Protein AF-A0A2V9P8A3-F1 (afdb_monomer_lite)

Secondary structure (DSSP, 8-state):
--HHHHHHHHHHHHHHTT--HHHHHHHHT-S-TTTHHHHSTT--HHHHHHHHHHHHHHHHHHHHHHHHHHHHHTS--------

pLDDT: mean 74.58, std 15.0, range [43.0, 93.75]

Sequence (83 aa):
MGWHSFRHTVSAWSKEAGLELEDVKTLLRHEDIATTSKVYGDLGMKAKRRIQQRMVEFVRRQADEQASKQETACQEDPPDTIQ

Structure (mmCIF, N/CA/C/O backbone):
data_AF-A0A2V9P8A3-F1
#
_entry.id   AF-A0A2V9P8A3-F1
#
loop_
_atom_site.group_PDB
_atom_site.id
_atom_site.type_symbol
_atom_site.label_atom_id
_atom_site.label_alt_id
_atom_site.label_comp_id
_atom_site.label_asym_id
_atom_site.label_entity_id
_atom_site.label_seq_id
_atom_site.pdbx_PDB_ins_code
_atom_site.Cartn_x
_atom_site.Cartn_y
_atom_site.Cartn_z
_atom_site.occupancy
_atom_site.B_iso_or_equiv
_atom_site.auth_seq_id
_atom_site.auth_comp_id
_atom_site.auth_asym_id
_atom_site.auth_atom_id
_atom_site.pdbx_PDB_model_num
ATOM 1 N N . MET A 1 1 ? -17.221 10.209 -9.376 1.00 70.06 1 MET A N 1
ATOM 2 C CA . MET A 1 1 ? -15.916 9.656 -8.949 1.00 70.06 1 MET A CA 1
ATOM 3 C C . MET A 1 1 ? -15.302 8.907 -10.121 1.00 70.06 1 MET A C 1
ATOM 5 O O . MET A 1 1 ? -15.959 8.015 -10.638 1.00 70.06 1 MET A O 1
ATOM 9 N N . GLY A 1 2 ? -14.115 9.306 -10.588 1.00 88.38 2 GLY A N 1
ATOM 10 C CA . GLY A 1 2 ? -13.439 8.686 -11.741 1.00 88.38 2 GLY A CA 1
ATOM 11 C C . GLY A 1 2 ? -12.137 7.976 -11.359 1.00 88.38 2 GLY A C 1
ATOM 12 O O . GLY A 1 2 ? -11.709 8.036 -10.207 1.00 88.38 2 GLY A O 1
ATOM 13 N N . TRP A 1 3 ? -11.472 7.350 -12.335 1.00 84.12 3 TRP A N 1
ATOM 14 C CA . TRP A 1 3 ? -10.196 6.644 -12.130 1.00 84.12 3 TRP A CA 1
ATOM 15 C C . TRP A 1 3 ? -9.108 7.529 -11.503 1.00 84.12 3 TRP A C 1
ATOM 17 O O . TRP A 1 3 ? -8.352 7.084 -10.643 1.00 84.12 3 TRP A O 1
ATOM 27 N N . HIS A 1 4 ? -9.054 8.808 -11.884 1.00 81.69 4 HIS A N 1
ATOM 28 C CA . HIS A 1 4 ? -8.116 9.765 -11.295 1.00 81.69 4 HIS A CA 1
ATOM 29 C C . HIS A 1 4 ? -8.435 10.054 -9.825 1.00 81.69 4 HIS A C 1
ATOM 31 O O . HIS A 1 4 ? -7.531 10.015 -8.996 1.00 81.69 4 HIS A O 1
ATOM 37 N N . SER A 1 5 ? -9.713 10.245 -9.474 1.00 84.50 5 SER A N 1
ATOM 38 C CA . SER A 1 5 ? -10.141 10.397 -8.076 1.00 84.50 5 SER A CA 1
ATOM 39 C C . SER A 1 5 ? -9.768 9.165 -7.249 1.00 84.50 5 SER A C 1
ATOM 41 O O . SER A 1 5 ? -9.185 9.304 -6.181 1.00 84.50 5 SER A O 1
ATOM 43 N N . PHE A 1 6 ? -10.013 7.963 -7.781 1.00 85.56 6 PHE A N 1
ATOM 44 C CA . PHE A 1 6 ? -9.612 6.708 -7.143 1.00 85.56 6 PHE A CA 1
ATOM 45 C C . PHE A 1 6 ? -8.096 6.643 -6.905 1.00 85.56 6 PHE A C 1
ATOM 47 O O . PHE A 1 6 ? -7.656 6.374 -5.789 1.00 85.56 6 PHE A O 1
ATOM 54 N N . ARG A 1 7 ? -7.279 6.961 -7.918 1.00 83.75 7 ARG A N 1
ATOM 55 C CA . ARG A 1 7 ? -5.814 6.990 -7.786 1.00 83.75 7 ARG A CA 1
ATOM 56 C C . ARG A 1 7 ? -5.338 8.025 -6.761 1.00 83.75 7 ARG A C 1
ATOM 58 O O . ARG A 1 7 ? -4.379 7.745 -6.044 1.00 83.75 7 ARG A O 1
ATOM 65 N N . HIS A 1 8 ? -5.996 9.180 -6.651 1.00 86.25 8 HIS A N 1
ATOM 66 C CA . HIS A 1 8 ? -5.697 10.159 -5.600 1.00 86.25 8 HIS A CA 1
ATOM 67 C C . HIS A 1 8 ? -5.994 9.606 -4.205 1.00 86.25 8 HIS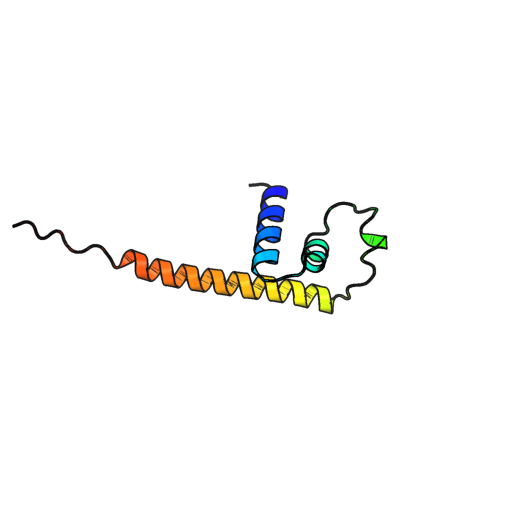 A C 1
ATOM 69 O O . HIS A 1 8 ? -5.139 9.716 -3.328 1.00 86.25 8 HIS A O 1
ATOM 75 N N . THR A 1 9 ? -7.143 8.952 -4.015 1.00 87.81 9 THR A N 1
ATOM 76 C CA . THR A 1 9 ? -7.498 8.323 -2.735 1.00 87.81 9 THR A CA 1
ATOM 77 C C . THR A 1 9 ? -6.504 7.227 -2.353 1.00 87.81 9 THR A C 1
ATOM 79 O O . THR A 1 9 ? -5.979 7.237 -1.244 1.00 87.81 9 THR A O 1
ATOM 82 N N . VAL A 1 10 ? -6.150 6.334 -3.283 1.00 86.69 10 VAL A N 1
ATOM 83 C CA . VAL A 1 10 ? -5.156 5.277 -3.022 1.00 86.69 10 VAL A CA 1
ATOM 84 C C . VAL A 1 10 ? -3.774 5.873 -2.726 1.00 86.69 10 VAL A C 1
ATOM 86 O O . VAL A 1 10 ? -3.063 5.376 -1.852 1.00 86.69 10 VAL A O 1
ATOM 89 N N . SER A 1 11 ? -3.388 6.965 -3.395 1.00 86.12 11 SER A N 1
ATOM 90 C CA . SER A 1 11 ? -2.134 7.665 -3.097 1.00 86.12 11 SER A CA 1
ATOM 91 C C . SER A 1 11 ? -2.112 8.286 -1.705 1.00 86.12 11 SER A C 1
ATOM 93 O O . SER A 1 11 ? -1.051 8.276 -1.084 1.00 86.12 11 SER A O 1
ATOM 95 N N . ALA A 1 12 ? -3.228 8.852 -1.245 1.00 88.50 12 ALA A N 1
ATOM 96 C CA . ALA A 1 12 ? -3.338 9.428 0.090 1.00 88.50 12 ALA A CA 1
ATOM 97 C C . ALA A 1 12 ? -3.213 8.333 1.158 1.00 88.50 12 ALA A C 1
ATOM 99 O O . ALA A 1 12 ? -2.299 8.388 1.977 1.00 88.50 12 ALA A O 1
ATOM 100 N N . TRP A 1 13 ? -4.005 7.261 1.047 1.00 90.44 13 TRP A N 1
ATOM 101 C CA . TRP A 1 13 ? -3.938 6.125 1.973 1.00 90.44 13 TRP A CA 1
ATOM 102 C C . TRP A 1 13 ? -2.575 5.451 2.012 1.00 90.44 13 TRP A C 1
ATOM 104 O O . TRP A 1 13 ? -2.123 5.037 3.071 1.00 90.44 13 TRP A O 1
ATOM 114 N N . SER A 1 14 ? -1.891 5.353 0.874 1.00 87.06 14 SER A N 1
ATOM 115 C CA . SER A 1 14 ? -0.550 4.768 0.846 1.00 87.06 14 SER A CA 1
ATOM 116 C C . SER A 1 14 ? 0.448 5.595 1.666 1.00 87.06 14 SER A C 1
ATOM 118 O O . SER A 1 14 ? 1.273 5.026 2.376 1.00 87.06 14 SER A O 1
ATOM 120 N N . LYS A 1 15 ? 0.352 6.931 1.613 1.00 85.81 15 LYS A N 1
ATOM 121 C CA . LYS A 1 15 ? 1.190 7.829 2.424 1.00 85.81 15 LYS A CA 1
ATOM 122 C C . LYS A 1 15 ? 0.837 7.737 3.908 1.00 85.81 15 LYS A C 1
ATOM 124 O O . LYS A 1 15 ? 1.734 7.660 4.738 1.00 85.81 15 LYS A O 1
ATOM 129 N N . GLU A 1 16 ? -0.452 7.698 4.235 1.00 87.38 16 GLU A N 1
ATOM 130 C CA . GLU A 1 16 ? -0.935 7.541 5.615 1.00 87.38 16 GLU A CA 1
ATOM 131 C C . GLU A 1 16 ? -0.556 6.178 6.217 1.00 87.38 16 GLU A C 1
ATOM 133 O O . GLU A 1 16 ? -0.237 6.085 7.400 1.00 87.38 16 GLU A O 1
ATOM 138 N N . ALA A 1 17 ? -0.488 5.130 5.390 1.00 86.50 17 ALA A N 1
ATOM 139 C CA . ALA A 1 17 ? 0.016 3.810 5.765 1.00 86.50 17 ALA A CA 1
ATOM 140 C C . ALA A 1 17 ? 1.541 3.772 6.003 1.00 86.50 17 ALA A C 1
ATOM 142 O O . ALA A 1 17 ? 2.083 2.706 6.307 1.00 86.50 17 ALA A O 1
ATOM 143 N N . GLY A 1 18 ? 2.241 4.902 5.847 1.00 86.12 18 GLY A N 1
ATOM 144 C CA . GLY A 1 18 ? 3.686 5.012 6.032 1.00 86.12 18 GLY A CA 1
ATOM 145 C C . GLY A 1 18 ? 4.498 4.374 4.905 1.00 86.12 18 GLY A C 1
ATOM 146 O O . GLY A 1 18 ? 5.608 3.904 5.147 1.00 86.12 18 GLY A O 1
ATOM 147 N N . LEU A 1 19 ? 3.943 4.290 3.690 1.00 87.19 19 LEU A N 1
ATOM 148 C CA . LEU A 1 19 ? 4.702 3.836 2.527 1.00 87.19 19 LEU A CA 1
ATOM 149 C C . LEU A 1 19 ? 5.585 4.961 1.987 1.00 87.19 19 LEU A C 1
ATOM 151 O O . LEU A 1 19 ? 5.156 6.110 1.859 1.00 87.19 19 LEU A O 1
ATOM 155 N N . GLU A 1 20 ? 6.805 4.595 1.608 1.00 86.31 20 GLU A N 1
ATOM 156 C CA . GLU A 1 20 ? 7.760 5.502 0.982 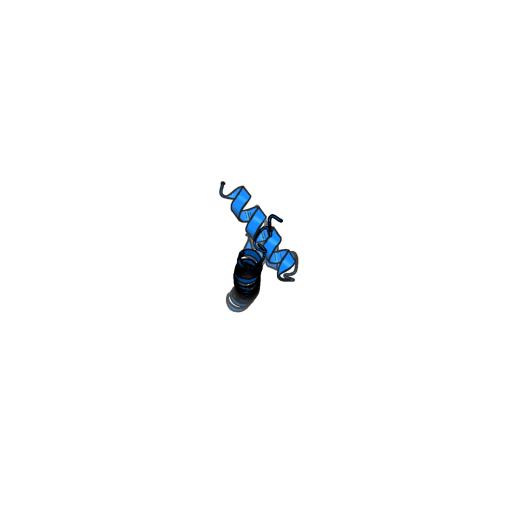1.00 86.31 20 GLU A CA 1
ATOM 157 C C . GLU A 1 20 ? 7.239 5.995 -0.372 1.00 86.31 20 GLU A C 1
ATOM 159 O O . GLU A 1 20 ? 6.525 5.285 -1.085 1.00 86.31 20 GLU A O 1
ATOM 164 N N . LEU A 1 21 ? 7.638 7.201 -0.783 1.00 81.19 21 LEU A N 1
ATOM 165 C CA . LEU A 1 21 ? 7.176 7.796 -2.043 1.00 81.19 21 LEU A CA 1
ATOM 166 C C . LEU A 1 21 ? 7.429 6.878 -3.255 1.00 81.19 21 LEU A C 1
ATOM 168 O O . LEU A 1 21 ? 6.602 6.801 -4.164 1.00 81.19 21 LEU A O 1
ATOM 172 N N . GLU A 1 22 ? 8.545 6.152 -3.247 1.00 76.88 22 GLU A N 1
ATOM 173 C CA . GLU A 1 22 ? 8.915 5.201 -4.299 1.00 76.88 22 GLU A CA 1
ATOM 174 C C . GLU A 1 22 ? 8.043 3.933 -4.292 1.00 76.88 22 GLU A C 1
ATOM 176 O O . GLU A 1 22 ? 7.689 3.420 -5.359 1.00 76.88 22 GLU A O 1
ATOM 181 N N . ASP A 1 23 ? 7.595 3.481 -3.118 1.00 81.75 23 ASP A N 1
ATOM 182 C CA . ASP A 1 23 ? 6.626 2.389 -2.982 1.00 81.75 23 ASP A CA 1
ATOM 183 C C . ASP A 1 23 ? 5.254 2.817 -3.521 1.00 81.75 23 ASP A C 1
ATOM 185 O O . ASP A 1 23 ? 4.606 2.063 -4.252 1.00 81.75 23 ASP A O 1
ATOM 189 N N . VAL A 1 24 ? 4.833 4.057 -3.238 1.00 82.06 24 VAL A N 1
ATOM 190 C CA . VAL A 1 24 ? 3.579 4.631 -3.758 1.00 82.06 24 VAL A CA 1
ATOM 191 C C . VAL A 1 24 ? 3.620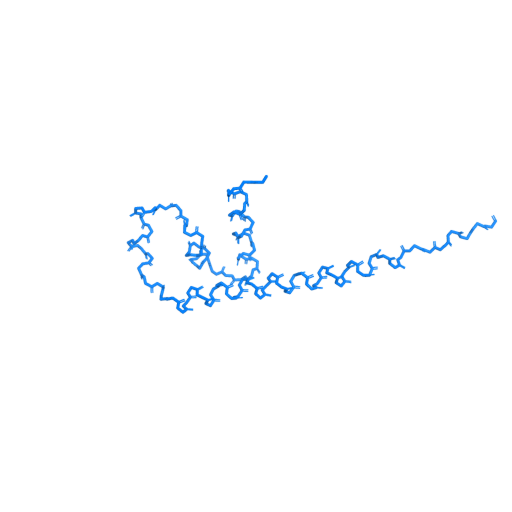 4.764 -5.283 1.00 82.06 24 VAL A C 1
ATOM 193 O O . VAL A 1 24 ? 2.660 4.396 -5.965 1.00 82.06 24 VAL A O 1
ATOM 196 N N . LYS A 1 25 ? 4.735 5.236 -5.854 1.00 78.06 25 LYS A N 1
ATOM 197 C CA . LYS A 1 25 ? 4.924 5.306 -7.314 1.00 78.06 25 LYS A CA 1
ATOM 198 C C . LYS A 1 25 ? 4.917 3.920 -7.957 1.00 78.06 25 LYS A C 1
ATOM 200 O O . LYS A 1 25 ? 4.277 3.739 -8.996 1.00 78.06 25 LYS A O 1
ATOM 205 N N . THR A 1 26 ? 5.565 2.945 -7.317 1.00 76.69 26 THR A N 1
ATOM 206 C CA . THR A 1 26 ? 5.575 1.540 -7.750 1.00 76.69 26 THR A CA 1
ATOM 207 C C . THR A 1 26 ? 4.167 0.949 -7.750 1.00 76.69 26 THR A C 1
ATOM 209 O O . THR A 1 26 ? 3.780 0.270 -8.704 1.00 76.69 26 THR A O 1
ATOM 212 N N . LEU A 1 27 ? 3.388 1.217 -6.699 1.00 77.31 27 LEU A N 1
ATOM 213 C CA . LEU A 1 27 ? 2.022 0.727 -6.550 1.00 77.31 27 LEU A CA 1
ATOM 214 C C . LEU A 1 27 ? 1.072 1.345 -7.584 1.00 77.31 27 LEU A C 1
ATOM 216 O O . LEU A 1 27 ? 0.264 0.635 -8.180 1.00 77.31 27 LEU A O 1
ATOM 220 N N . LEU A 1 28 ? 1.177 2.656 -7.810 1.00 78.81 28 LEU A N 1
ATOM 221 C CA . LEU A 1 28 ? 0.245 3.413 -8.649 1.00 78.81 28 LEU A CA 1
ATOM 222 C C . LEU A 1 28 ? 0.628 3.476 -10.129 1.00 78.81 28 LEU A C 1
ATOM 224 O O . LEU A 1 28 ? -0.138 4.047 -10.909 1.00 78.81 28 LEU A O 1
ATOM 228 N N . ARG A 1 29 ? 1.801 2.939 -10.503 1.00 70.50 29 ARG A N 1
ATOM 229 C CA . ARG A 1 29 ? 2.405 3.072 -11.841 1.00 70.50 29 ARG A CA 1
ATOM 230 C C . ARG A 1 29 ? 2.222 4.491 -12.381 1.00 70.50 29 ARG A C 1
ATOM 232 O O . ARG A 1 29 ? 1.518 4.706 -13.368 1.00 70.50 29 ARG A O 1
ATOM 239 N N . HIS A 1 30 ? 2.769 5.467 -11.657 1.00 64.31 30 HIS A N 1
ATOM 240 C CA . HIS A 1 30 ? 2.612 6.871 -12.022 1.00 64.31 30 HIS A CA 1
ATOM 241 C C . HIS A 1 30 ? 3.204 7.099 -13.422 1.00 64.31 30 HIS A C 1
ATOM 243 O O . HIS A 1 30 ? 4.406 6.949 -13.612 1.00 64.31 30 HIS A O 1
ATOM 249 N N . GLU A 1 31 ? 2.298 7.351 -14.370 1.00 52.88 31 GLU A N 1
ATOM 250 C CA . GLU A 1 31 ? 2.468 7.846 -15.741 1.00 52.88 31 GLU A CA 1
ATOM 251 C C . GLU A 1 31 ? 3.896 8.260 -16.097 1.00 52.88 31 GLU A C 1
ATOM 253 O O . GLU A 1 31 ? 4.318 9.394 -15.911 1.00 52.88 31 GLU A O 1
ATOM 258 N N . ASP A 1 32 ? 4.639 7.301 -16.620 1.00 47.09 32 ASP A N 1
ATOM 259 C CA . ASP A 1 32 ? 4.992 7.329 -18.027 1.00 47.09 32 ASP A CA 1
ATOM 260 C C . ASP A 1 32 ? 5.336 5.889 -18.408 1.00 47.09 32 ASP A C 1
ATOM 262 O O . ASP A 1 32 ? 6.367 5.352 -17.999 1.00 47.09 32 ASP A O 1
ATOM 266 N N . ILE A 1 33 ? 4.441 5.217 -19.137 1.00 47.31 33 ILE A N 1
ATOM 267 C CA . ILE A 1 33 ? 4.645 3.824 -19.569 1.00 47.31 33 ILE A CA 1
ATOM 268 C C . ILE A 1 33 ? 5.995 3.685 -20.307 1.00 47.31 33 ILE A C 1
ATOM 270 O O . ILE A 1 33 ? 6.611 2.620 -20.242 1.00 47.31 33 ILE A O 1
ATOM 274 N N . ALA A 1 34 ? 6.495 4.769 -20.920 1.00 47.41 34 ALA A N 1
ATOM 275 C CA . ALA A 1 34 ? 7.797 4.825 -21.572 1.00 47.41 34 ALA A CA 1
ATOM 276 C C . ALA A 1 34 ? 8.985 5.057 -20.607 1.00 47.41 34 ALA A C 1
ATOM 278 O O . ALA A 1 34 ? 10.085 4.579 -20.889 1.00 47.41 34 ALA A O 1
ATOM 279 N N . THR A 1 35 ? 8.792 5.709 -19.451 1.00 43.00 35 THR A N 1
ATOM 280 C CA . THR A 1 35 ? 9.898 6.118 -18.552 1.00 43.00 35 THR A CA 1
ATOM 281 C C . THR A 1 35 ? 9.992 5.288 -17.262 1.00 43.00 35 THR A C 1
ATOM 283 O O . THR A 1 35 ? 11.084 5.100 -16.719 1.00 43.00 35 THR A O 1
ATOM 286 N N . THR A 1 36 ? 8.901 4.682 -16.779 1.00 46.56 36 THR A N 1
ATOM 287 C CA . THR A 1 36 ? 8.926 3.920 -15.513 1.00 46.56 36 THR A CA 1
ATOM 288 C C . THR A 1 36 ? 9.625 2.560 -15.643 1.00 46.56 36 THR A C 1
ATOM 290 O O . THR A 1 36 ? 10.142 2.044 -14.655 1.00 46.56 36 THR A O 1
ATOM 293 N N . SER A 1 37 ? 9.711 1.976 -16.846 1.00 46.97 37 SER A N 1
ATOM 294 C CA . SER A 1 37 ? 10.376 0.674 -17.027 1.00 46.97 37 SER A CA 1
ATOM 295 C C . SER A 1 37 ? 11.901 0.743 -16.901 1.00 46.97 37 SER A C 1
ATOM 297 O O . SER A 1 37 ? 12.523 -0.279 -16.622 1.00 46.97 37 SER A O 1
ATOM 299 N N . LYS A 1 38 ? 12.512 1.917 -17.117 1.00 46.72 38 LYS A N 1
ATOM 300 C CA . LYS A 1 38 ? 13.976 2.071 -17.123 1.00 46.72 38 LYS A CA 1
ATOM 301 C C . LYS A 1 38 ? 14.548 2.401 -15.741 1.00 46.72 38 LYS A C 1
ATOM 303 O O . LYS A 1 38 ? 15.682 2.029 -15.465 1.00 46.72 38 LYS A O 1
ATOM 308 N N . VAL A 1 39 ? 13.771 3.070 -14.883 1.00 50.16 39 VAL A N 1
ATOM 309 C CA . VAL A 1 39 ? 14.221 3.523 -13.549 1.00 50.16 39 VAL A CA 1
ATOM 310 C C . VAL A 1 39 ? 13.725 2.612 -12.417 1.00 50.16 39 VAL A C 1
ATOM 312 O O . VAL A 1 39 ? 14.426 2.448 -11.428 1.00 50.16 39 VAL A O 1
ATOM 315 N N . TYR A 1 40 ? 12.580 1.935 -12.575 1.00 49.38 40 TYR A N 1
ATOM 316 C CA . TYR A 1 40 ? 12.011 1.039 -11.548 1.00 49.38 40 TYR A CA 1
ATOM 317 C C . TYR A 1 40 ? 12.238 -0.445 -11.852 1.00 49.38 40 TYR A C 1
ATOM 319 O O . TYR A 1 40 ? 11.420 -1.303 -11.500 1.00 49.38 40 TYR A O 1
ATOM 327 N N . GLY A 1 41 ? 13.333 -0.736 -12.556 1.00 50.38 41 GLY A N 1
ATOM 328 C CA . GLY A 1 41 ? 13.768 -2.090 -12.859 1.00 50.38 41 GLY A CA 1
ATOM 329 C C . GLY A 1 41 ? 13.902 -2.911 -11.578 1.00 50.38 41 GLY A C 1
ATOM 330 O O . GLY A 1 41 ? 14.831 -2.724 -10.806 1.00 50.38 41 GLY A O 1
ATOM 331 N N . ASP A 1 42 ? 12.958 -3.833 -11.406 1.00 59.56 42 ASP A N 1
ATOM 332 C CA . ASP A 1 42 ? 13.030 -5.006 -10.535 1.00 59.56 42 ASP A CA 1
ATOM 333 C C . ASP A 1 42 ? 12.732 -4.861 -9.029 1.00 59.56 42 ASP A C 1
ATOM 335 O O . ASP A 1 42 ? 13.357 -5.494 -8.181 1.00 59.56 42 ASP A O 1
ATOM 339 N N . LEU A 1 43 ? 11.649 -4.167 -8.657 1.00 62.41 43 LEU A N 1
ATOM 340 C CA . LEU A 1 43 ? 10.935 -4.619 -7.453 1.00 62.41 43 LEU A CA 1
ATOM 341 C C . LEU A 1 43 ? 10.266 -5.967 -7.761 1.00 62.41 43 LEU A C 1
ATOM 343 O O . LEU A 1 43 ? 9.217 -6.035 -8.421 1.00 62.41 43 LEU A O 1
ATOM 347 N N . GLY A 1 44 ? 10.894 -7.044 -7.282 1.00 69.81 44 GLY A N 1
ATOM 348 C CA . GLY A 1 44 ? 10.380 -8.405 -7.399 1.00 69.81 44 GLY A CA 1
ATOM 349 C C . GLY A 1 44 ? 8.953 -8.533 -6.850 1.00 69.81 44 GLY A C 1
ATOM 350 O O . GLY A 1 44 ? 8.524 -7.783 -5.968 1.00 69.81 44 GLY A O 1
ATOM 351 N N . MET A 1 45 ? 8.188 -9.512 -7.345 1.00 76.94 45 MET A N 1
ATOM 352 C CA . MET A 1 45 ? 6.760 -9.673 -7.004 1.00 76.94 45 MET A CA 1
ATOM 353 C C . MET A 1 45 ? 6.485 -9.775 -5.497 1.00 76.94 45 MET A C 1
ATOM 355 O O . MET A 1 45 ? 5.424 -9.363 -5.031 1.00 76.94 45 MET A O 1
ATOM 359 N N . LYS A 1 46 ? 7.450 -10.277 -4.717 1.00 76.19 46 LYS A N 1
ATOM 360 C CA . LYS A 1 46 ? 7.365 -10.327 -3.251 1.00 76.19 46 LYS A CA 1
ATOM 361 C C . LYS A 1 46 ? 7.362 -8.934 -2.614 1.00 76.19 46 LYS A C 1
ATOM 363 O O . LYS A 1 46 ? 6.588 -8.701 -1.691 1.00 76.19 46 LYS A O 1
ATOM 368 N N . ALA A 1 47 ? 8.184 -8.008 -3.107 1.00 78.62 47 ALA A N 1
ATOM 369 C CA . ALA A 1 47 ? 8.254 -6.648 -2.578 1.00 78.62 47 ALA A CA 1
ATOM 370 C C . ALA A 1 47 ? 6.957 -5.881 -2.864 1.00 78.62 47 ALA A C 1
ATOM 372 O O . ALA A 1 47 ? 6.353 -5.331 -1.947 1.00 78.62 47 ALA A O 1
ATOM 373 N N . LYS A 1 48 ? 6.456 -5.969 -4.103 1.00 79.62 48 LYS A N 1
ATOM 374 C CA . LYS A 1 48 ? 5.160 -5.392 -4.501 1.00 79.62 48 LYS A CA 1
ATOM 375 C C . LYS A 1 48 ? 4.014 -5.911 -3.636 1.00 79.62 48 LYS A C 1
ATOM 377 O O . LYS A 1 48 ? 3.202 -5.130 -3.149 1.00 79.62 48 LYS A O 1
ATOM 382 N N . ARG A 1 49 ? 3.990 -7.224 -3.389 1.00 84.50 49 ARG A N 1
ATOM 383 C CA . ARG A 1 49 ? 2.986 -7.848 -2.523 1.00 84.50 49 ARG A CA 1
ATOM 384 C C . ARG A 1 49 ? 3.069 -7.337 -1.086 1.00 84.50 49 ARG A C 1
ATOM 386 O O . ARG A 1 49 ? 2.034 -7.012 -0.523 1.00 84.50 49 ARG A O 1
ATOM 393 N N . ARG A 1 50 ? 4.272 -7.197 -0.517 1.00 84.94 50 ARG A N 1
ATOM 394 C CA . ARG A 1 50 ? 4.452 -6.627 0.832 1.00 84.94 50 ARG A CA 1
ATOM 395 C C . ARG A 1 50 ? 3.930 -5.195 0.936 1.00 84.94 50 ARG A C 1
ATOM 397 O O . ARG A 1 50 ? 3.283 -4.864 1.923 1.00 84.94 50 ARG A O 1
ATOM 404 N N . ILE A 1 51 ? 4.190 -4.364 -0.072 1.00 84.56 51 ILE A N 1
ATOM 405 C CA . ILE A 1 51 ? 3.694 -2.979 -0.125 1.00 84.56 51 ILE A CA 1
ATOM 406 C C . ILE A 1 51 ? 2.159 -2.969 -0.144 1.00 84.56 51 ILE A C 1
ATOM 408 O O . ILE A 1 51 ? 1.528 -2.275 0.650 1.00 84.56 51 ILE A O 1
ATOM 412 N N . GLN A 1 52 ? 1.552 -3.805 -0.991 1.00 86.69 52 GLN A N 1
ATOM 413 C CA . GLN A 1 52 ? 0.095 -3.957 -1.062 1.00 86.69 52 GLN A CA 1
ATOM 414 C C . GLN A 1 52 ? -0.504 -4.452 0.262 1.00 86.69 52 GLN A C 1
ATOM 416 O O . GLN A 1 52 ? -1.513 -3.917 0.710 1.00 86.69 52 GLN A O 1
ATOM 421 N N . GLN A 1 53 ? 0.124 -5.439 0.906 1.00 91.00 53 GLN A N 1
ATOM 422 C CA . GLN A 1 53 ? -0.325 -5.982 2.191 1.00 91.00 53 GLN A CA 1
ATOM 423 C C . GLN A 1 53 ? -0.333 -4.915 3.287 1.00 91.00 53 GLN A C 1
ATOM 425 O O . GLN A 1 53 ? -1.340 -4.774 3.971 1.00 91.00 53 GLN A O 1
ATOM 430 N N . ARG A 1 54 ? 0.728 -4.104 3.390 1.00 88.94 54 ARG A N 1
ATOM 431 C CA . ARG A 1 54 ? 0.795 -2.993 4.355 1.00 88.94 54 ARG A CA 1
ATOM 432 C C . ARG A 1 54 ? -0.331 -1.981 4.165 1.00 88.94 54 ARG A C 1
ATOM 434 O O . ARG A 1 54 ? -0.959 -1.570 5.137 1.00 88.94 54 ARG A O 1
ATOM 441 N N . MET A 1 55 ? -0.611 -1.604 2.917 1.00 88.62 55 MET A N 1
ATOM 442 C CA . MET A 1 55 ? -1.719 -0.695 2.616 1.00 88.62 55 MET A CA 1
ATOM 443 C C . MET A 1 55 ? -3.065 -1.306 3.029 1.00 88.62 55 MET A C 1
ATOM 445 O O . MET A 1 55 ? -3.883 -0.630 3.644 1.00 88.62 55 MET A O 1
ATOM 449 N N . VAL A 1 56 ? -3.292 -2.589 2.734 1.00 91.69 56 VAL A N 1
ATOM 450 C CA . VAL A 1 56 ? -4.533 -3.283 3.110 1.00 91.69 56 VAL A CA 1
ATOM 451 C C . VAL A 1 56 ? -4.681 -3.384 4.630 1.00 91.69 56 VAL A C 1
ATOM 453 O O . VAL A 1 56 ? -5.763 -3.127 5.147 1.00 91.69 56 VAL A O 1
ATOM 456 N N . GLU A 1 57 ? -3.616 -3.715 5.360 1.00 93.75 57 GLU A N 1
ATOM 457 C CA . GLU A 1 57 ? -3.621 -3.755 6.829 1.00 93.75 57 GLU A CA 1
ATOM 458 C C . GLU A 1 57 ? -3.974 -2.395 7.439 1.00 93.75 57 GLU A C 1
ATOM 460 O O . GLU A 1 57 ? -4.755 -2.328 8.385 1.00 93.75 57 GLU A O 1
ATOM 465 N N . PHE A 1 58 ? -3.440 -1.304 6.885 1.00 91.81 58 PHE A N 1
ATOM 466 C CA . PHE A 1 58 ? -3.799 0.050 7.302 1.00 91.81 58 PHE A CA 1
ATOM 467 C C . PHE A 1 58 ? -5.285 0.352 7.069 1.00 91.81 58 PHE A C 1
ATOM 469 O O . PHE A 1 58 ? -5.968 0.788 7.993 1.00 91.81 58 PHE A O 1
ATOM 476 N N . VAL A 1 59 ? -5.800 0.064 5.869 1.00 91.06 59 VAL A N 1
ATOM 477 C CA . VAL A 1 59 ? -7.211 0.312 5.527 1.00 91.06 59 VAL A CA 1
ATOM 478 C C . VAL A 1 59 ? -8.156 -0.486 6.429 1.00 91.06 59 VAL A C 1
ATOM 480 O O . VAL A 1 59 ? -9.177 0.044 6.856 1.00 91.06 59 VAL A O 1
ATOM 483 N N . ARG A 1 60 ? -7.813 -1.737 6.765 1.00 92.69 60 ARG A N 1
ATOM 484 C CA . ARG A 1 60 ? -8.615 -2.557 7.689 1.00 92.69 60 ARG A CA 1
ATOM 485 C C . ARG A 1 60 ? -8.660 -1.950 9.090 1.00 92.69 60 ARG A C 1
ATOM 487 O O . ARG A 1 60 ? -9.750 -1.773 9.613 1.00 92.69 60 ARG A O 1
ATOM 494 N N . ARG A 1 61 ? -7.512 -1.534 9.641 1.00 91.94 61 ARG A N 1
ATOM 495 C CA . ARG A 1 61 ? -7.461 -0.857 10.951 1.00 91.94 61 ARG A CA 1
ATOM 496 C C . ARG A 1 61 ? -8.301 0.416 10.977 1.00 91.94 61 ARG A C 1
ATOM 498 O O . ARG A 1 61 ? -9.064 0.616 11.911 1.00 91.94 61 ARG A O 1
ATOM 505 N N . GLN A 1 62 ? -8.202 1.243 9.936 1.00 89.56 62 GLN A N 1
ATOM 506 C CA . GLN A 1 62 ? -9.043 2.433 9.8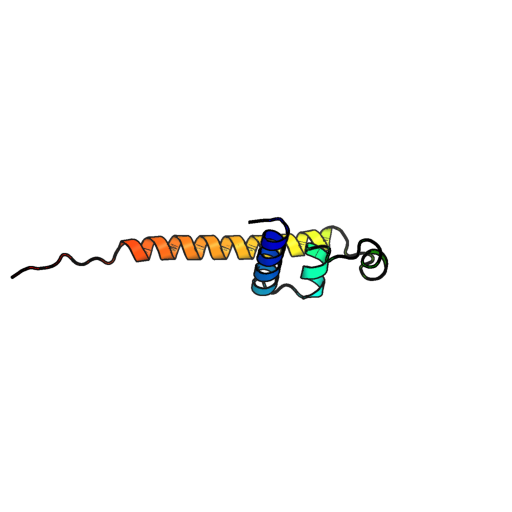15 1.00 89.56 62 GLN A CA 1
ATOM 507 C C . GLN A 1 62 ? -10.533 2.069 9.785 1.00 89.56 62 GLN A C 1
ATOM 509 O O . GLN A 1 62 ? -11.319 2.707 10.473 1.00 89.56 62 GLN A O 1
ATOM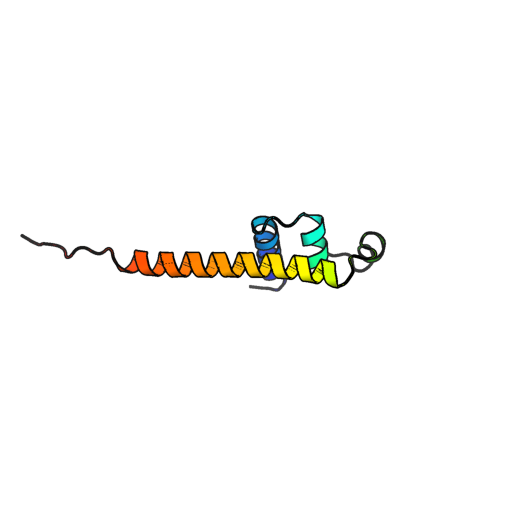 514 N N . ALA A 1 63 ? -10.937 1.035 9.044 1.00 88.56 63 ALA A N 1
ATOM 515 C CA . ALA A 1 63 ? -12.334 0.596 9.016 1.00 88.56 63 ALA A CA 1
ATOM 516 C C . ALA A 1 63 ? -12.835 0.130 10.397 1.00 88.56 63 ALA A C 1
ATOM 518 O O . ALA A 1 63 ? -13.930 0.517 10.802 1.00 88.56 63 ALA A O 1
ATOM 519 N N . ASP A 1 64 ? -12.022 -0.628 11.136 1.00 91.69 64 ASP A N 1
ATOM 520 C CA . ASP A 1 64 ? -12.352 -1.102 12.487 1.00 91.69 64 ASP A CA 1
ATOM 521 C C . ASP A 1 64 ? -12.472 0.071 13.491 1.00 91.69 64 ASP A C 1
ATOM 523 O O . ASP A 1 64 ? -13.403 0.140 14.300 1.00 91.69 64 ASP A O 1
ATOM 527 N N . GLU A 1 65 ? -11.570 1.056 13.404 1.00 89.25 65 GLU A N 1
ATOM 528 C CA . GLU A 1 65 ? -11.616 2.289 14.206 1.00 89.25 65 GLU A CA 1
ATOM 529 C C . GLU A 1 65 ? -12.869 3.131 13.904 1.00 89.25 65 GLU A C 1
ATOM 531 O O . GLU A 1 65 ? -13.468 3.708 14.811 1.00 89.25 65 GLU A O 1
ATOM 536 N N . GLN A 1 66 ? -13.295 3.208 12.641 1.00 83.56 66 GLN A N 1
ATOM 537 C CA . GLN A 1 66 ? -14.513 3.935 12.264 1.00 83.56 66 GLN A CA 1
ATOM 538 C C . GLN A 1 66 ? -15.780 3.207 12.729 1.00 83.56 66 GLN A C 1
ATOM 540 O O . GLN A 1 66 ? -16.717 3.861 13.184 1.00 83.56 66 GLN A O 1
ATOM 545 N N . ALA A 1 67 ? -15.796 1.871 12.667 1.00 83.38 67 ALA A N 1
ATOM 546 C CA . ALA A 1 67 ? -16.911 1.064 13.159 1.00 83.38 67 ALA A CA 1
ATOM 547 C C . ALA A 1 67 ? -17.126 1.259 14.670 1.00 83.38 67 ALA A C 1
ATOM 549 O O . ALA A 1 67 ? -18.237 1.557 15.101 1.00 83.38 67 ALA A O 1
ATOM 550 N N . SER A 1 68 ? -16.051 1.205 15.464 1.00 80.31 68 SER A N 1
ATOM 551 C CA . SER A 1 68 ? -16.136 1.442 16.915 1.00 80.31 68 SER A CA 1
ATOM 552 C C . SER A 1 68 ? -16.554 2.875 17.276 1.00 80.31 68 SER A C 1
ATOM 554 O O . SER A 1 68 ? -17.318 3.080 18.217 1.00 80.31 68 SER A O 1
ATOM 556 N N . LYS A 1 69 ? -16.122 3.888 16.509 1.00 73.88 69 LYS A N 1
ATOM 557 C CA . LYS A 1 69 ? -16.572 5.279 16.705 1.00 73.88 69 LYS A CA 1
ATOM 558 C C . LYS A 1 69 ? -18.054 5.477 16.385 1.00 73.88 69 LYS A C 1
ATOM 560 O O . LYS A 1 69 ? -18.721 6.241 17.082 1.00 73.88 69 LYS A O 1
ATOM 565 N N . GLN A 1 70 ? -18.574 4.806 15.358 1.00 63.59 70 GLN A N 1
ATOM 566 C CA . GLN A 1 70 ? -19.997 4.872 15.013 1.00 63.59 70 GLN A CA 1
ATOM 567 C C . GLN A 1 70 ? -20.885 4.277 16.110 1.00 63.59 70 GLN A C 1
ATOM 569 O O . GLN A 1 70 ? -21.918 4.864 16.415 1.00 63.59 70 GLN A O 1
ATOM 574 N N . GLU A 1 71 ? -20.455 3.194 16.761 1.00 61.12 71 GLU A N 1
ATOM 575 C CA . GLU A 1 71 ? -21.171 2.630 17.914 1.00 61.12 71 GLU A CA 1
ATOM 576 C C . GLU A 1 71 ? -21.234 3.616 19.091 1.00 61.12 71 GLU A C 1
ATOM 578 O O . GLU A 1 71 ? -22.286 3.773 19.702 1.00 61.12 71 GLU A O 1
ATOM 583 N N . THR A 1 72 ? -20.155 4.358 19.368 1.00 60.41 72 THR A N 1
ATOM 584 C CA . THR A 1 72 ? -20.162 5.372 20.441 1.00 60.41 72 THR A CA 1
ATOM 585 C C . THR A 1 72 ? -20.978 6.627 20.113 1.00 60.41 72 THR A C 1
ATOM 587 O O . THR A 1 72 ? -21.464 7.290 21.022 1.00 60.41 72 THR A O 1
ATOM 590 N N . ALA A 1 73 ? -21.157 6.964 18.831 1.00 57.25 73 ALA A N 1
ATOM 591 C CA . ALA A 1 73 ?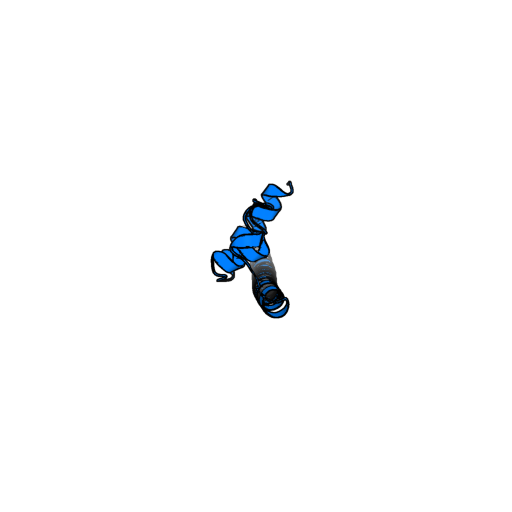 -21.871 8.173 18.411 1.00 57.25 73 ALA A CA 1
ATOM 592 C C . ALA A 1 73 ? -23.404 8.031 18.457 1.00 57.25 73 ALA A C 1
ATOM 594 O O . ALA A 1 73 ? -24.103 9.037 18.527 1.00 57.25 73 ALA A O 1
ATOM 595 N N . CYS A 1 74 ? -23.938 6.806 18.431 1.00 51.56 74 CYS A N 1
ATOM 596 C CA . CYS A 1 74 ? -25.379 6.551 18.541 1.00 51.56 74 CYS A CA 1
ATOM 597 C C . CYS A 1 74 ? -25.893 6.498 19.992 1.00 51.56 74 CYS A C 1
ATOM 599 O O . CYS A 1 74 ? -27.093 6.320 20.193 1.00 51.56 74 CYS A O 1
ATOM 601 N N . GLN A 1 75 ? -25.011 6.623 20.991 1.00 56.12 75 GLN A N 1
ATOM 602 C CA . GLN A 1 75 ? -25.344 6.395 22.401 1.00 56.12 75 GLN A CA 1
ATOM 603 C C . GLN A 1 75 ? -25.642 7.679 23.200 1.00 56.12 75 GLN A C 1
ATOM 605 O O . GLN A 1 75 ? -26.058 7.591 24.352 1.00 56.12 75 GLN A O 1
ATOM 610 N N . GLU A 1 76 ? -25.459 8.862 22.612 1.00 56.00 76 GLU A N 1
ATOM 611 C CA . GLU A 1 76 ? -25.516 10.139 23.332 1.00 56.00 76 GLU A CA 1
ATOM 612 C C . GLU A 1 76 ? -26.683 11.003 22.824 1.00 56.00 76 GLU A C 1
ATOM 614 O O . GLU A 1 76 ? -26.488 11.945 22.063 1.00 56.00 76 GLU A O 1
ATOM 619 N N . ASP A 1 77 ? -27.904 10.692 23.259 1.00 57.75 77 ASP A N 1
ATOM 620 C CA . ASP A 1 77 ? -28.988 11.680 23.331 1.00 57.75 77 ASP A CA 1
ATOM 621 C C . ASP A 1 77 ? -29.675 11.502 24.699 1.00 57.75 77 ASP A C 1
ATOM 623 O O . ASP A 1 77 ? -30.389 10.512 24.908 1.00 57.75 77 ASP A O 1
ATOM 627 N N . PRO A 1 78 ? -29.392 12.357 25.703 1.00 69.50 78 PRO A N 1
ATOM 628 C CA . PRO A 1 78 ? -30.090 12.282 26.978 1.00 69.50 78 PRO A CA 1
ATOM 629 C C . PRO A 1 78 ? -31.559 12.683 26.770 1.00 69.50 78 PRO A C 1
ATOM 631 O O . PRO A 1 78 ? -31.830 13.637 26.043 1.00 69.50 78 PRO A O 1
ATOM 634 N N . PRO A 1 79 ? -32.530 12.006 27.409 1.00 62.34 79 PRO A N 1
ATOM 635 C CA . PRO A 1 79 ? -33.925 12.396 27.280 1.00 62.34 79 PRO A CA 1
ATOM 636 C C . PRO A 1 79 ? -34.118 13.799 27.864 1.00 62.34 79 PRO A C 1
ATOM 638 O O . PRO A 1 79 ? -33.889 14.012 29.060 1.00 62.34 79 PRO A O 1
ATOM 641 N N . ASP A 1 80 ? -34.547 14.735 27.011 1.00 59.38 80 ASP A N 1
ATOM 642 C CA . ASP A 1 80 ? -35.052 16.058 27.382 1.00 59.38 80 ASP A CA 1
ATOM 643 C C . ASP A 1 80 ? -36.012 15.914 28.572 1.00 59.38 80 ASP A C 1
ATOM 645 O O . ASP A 1 80 ? -37.156 15.468 28.451 1.00 59.38 80 ASP A O 1
ATOM 649 N N . THR A 1 81 ? -35.517 16.249 29.763 1.00 64.56 81 THR A N 1
ATOM 650 C CA . THR A 1 81 ? -36.327 16.291 30.977 1.00 64.56 81 THR A CA 1
ATOM 651 C C . THR A 1 81 ? -37.018 17.645 30.994 1.00 64.56 81 THR A C 1
ATOM 653 O O . THR A 1 81 ? -36.468 18.633 31.475 1.00 64.56 81 THR A O 1
ATOM 656 N N . ILE A 1 82 ? -38.217 17.694 30.418 1.00 62.62 82 ILE A N 1
ATOM 657 C CA . ILE A 1 82 ? -39.113 18.847 30.517 1.00 62.62 82 ILE A CA 1
ATOM 658 C C . ILE A 1 82 ? -39.692 18.870 31.942 1.00 62.62 82 ILE A C 1
ATOM 660 O O . ILE A 1 82 ? -40.394 17.934 32.333 1.00 62.62 82 ILE A O 1
ATOM 664 N N . GLN A 1 83 ? -39.364 19.916 32.710 1.00 57.06 83 GLN A N 1
ATOM 665 C CA . GLN A 1 83 ? -40.044 20.286 33.962 1.00 57.06 83 GLN A CA 1
ATOM 666 C C . GLN A 1 83 ? -41.217 21.227 33.696 1.00 57.06 83 GLN A C 1
ATOM 668 O O . GLN A 1 83 ? -41.086 22.089 32.797 1.00 57.06 83 GLN A O 1
#

Radius of gyration: 19.96 Å; chains: 1; bounding box: 54×31×56 Å

Foldseek 3Di:
DDPVVVLVVLLVLLVVLVHDPVLSCVQSVPDDPVPCCVPVPDPDPVNNVVSVVSSVVSVVVVVVVVVVVVVVVVPDDDPPPDD